Protein AF-A0A927XDF1-F1 (afdb_monomer_lite)

Sequence (140 aa):
MKKFGTSLYGYNKEDVNNFVAEVIKEYESMLNNLKSANEENKKLINEIEHYKDMQGSFNKAILVAQDASTQIKKMAKDEYKTIVEDAKKNASRIVNDALLRAEKIERDSEELRRKTIILKRRLRQEIEASLESIEDIGEN

Secondary structure (DSSP, 8-state):
-PPPPEETTEE-HHHHHHHHHHHHHHHHHHHHHHHHHHHHHHHHHHHHHHHHHHHHHHHHHHHHHHHHHHHHHHHHHHHHHHHHHHHHHHHHHHHHHHHHHHHHHHHHHHHHHHHHHHHHHHHHHHHHHHHHHHHHHHT-

Structure (mmCIF, N/CA/C/O backbone):
data_AF-A0A927XDF1-F1
#
_entry.id   AF-A0A927XDF1-F1
#
loop_
_atom_site.group_PDB
_atom_site.id
_atom_site.type_symbol
_atom_site.label_atom_id
_atom_site.label_alt_id
_atom_site.label_comp_id
_atom_site.label_asym_id
_atom_site.label_entity_id
_atom_site.label_seq_id
_atom_site.pdbx_PDB_ins_code
_atom_site.Cartn_x
_atom_site.Cartn_y
_atom_site.Cartn_z
_atom_site.occupancy
_atom_site.B_iso_or_equiv
_atom_site.auth_seq_id
_atom_site.auth_comp_id
_atom_site.auth_asym_id
_atom_site.auth_atom_id
_atom_site.pdbx_PDB_model_num
ATOM 1 N N . MET A 1 1 ? -32.736 -8.011 72.202 1.00 54.19 1 MET A N 1
ATOM 2 C CA . MET A 1 1 ? -34.209 -7.863 72.256 1.00 54.19 1 MET A CA 1
ATOM 3 C C . MET A 1 1 ? -34.550 -6.749 73.231 1.00 54.19 1 MET A C 1
ATOM 5 O O . MET A 1 1 ? -34.232 -6.891 74.408 1.00 54.19 1 MET A O 1
ATOM 9 N N . LYS A 1 2 ? -35.139 -5.646 72.748 1.00 63.69 2 LYS A N 1
ATOM 10 C CA . LYS A 1 2 ? -35.715 -4.607 73.617 1.00 63.69 2 LYS A CA 1
ATOM 11 C C . LYS A 1 2 ? -36.842 -5.260 74.429 1.00 63.69 2 LYS A C 1
ATOM 13 O O . LYS A 1 2 ? -37.681 -5.949 73.854 1.00 63.69 2 LYS A O 1
ATOM 18 N N . LYS A 1 3 ? -36.811 -5.125 75.755 1.00 68.38 3 LYS A N 1
ATOM 19 C CA . LYS A 1 3 ? -37.879 -5.598 76.646 1.00 68.38 3 LYS A CA 1
ATOM 20 C C . LYS A 1 3 ? -38.704 -4.380 77.051 1.00 68.38 3 LYS A C 1
ATOM 22 O O . LYS A 1 3 ? -38.126 -3.401 77.510 1.00 68.38 3 LYS A O 1
ATOM 27 N N . PHE A 1 4 ? -40.017 -4.430 76.851 1.00 79.50 4 PHE A N 1
ATOM 28 C CA . PHE A 1 4 ? -40.925 -3.347 77.234 1.00 79.50 4 PHE A CA 1
ATOM 29 C C . PHE A 1 4 ? -41.210 -3.399 78.738 1.00 79.50 4 PHE A C 1
ATOM 31 O O . PHE A 1 4 ? -41.326 -4.496 79.296 1.00 79.50 4 PHE A O 1
ATOM 38 N N . GLY A 1 5 ? -41.355 -2.241 79.389 1.00 76.81 5 GLY A N 1
ATOM 39 C CA . GLY A 1 5 ? -41.852 -2.192 80.763 1.00 76.81 5 GLY A CA 1
ATOM 40 C C . GLY A 1 5 ? -43.266 -2.776 80.863 1.00 76.81 5 GLY A C 1
ATOM 41 O O . GLY A 1 5 ? -44.018 -2.774 79.888 1.00 76.81 5 GLY A O 1
ATOM 42 N N . THR A 1 6 ? -43.650 -3.293 82.030 1.00 69.00 6 THR A N 1
ATOM 43 C CA . THR A 1 6 ? -45.007 -3.803 82.291 1.00 69.00 6 THR A CA 1
ATOM 44 C C . THR A 1 6 ? -45.822 -2.805 83.112 1.00 69.00 6 THR A C 1
ATOM 46 O O . THR A 1 6 ? -45.347 -2.270 84.108 1.00 69.00 6 THR A O 1
ATOM 49 N N . SER A 1 7 ? -47.066 -2.591 82.703 1.00 73.31 7 SER A N 1
ATOM 50 C CA . SER A 1 7 ? -48.125 -1.834 83.372 1.00 73.31 7 SER A CA 1
ATOM 51 C C . SER A 1 7 ? -49.184 -2.789 83.943 1.00 73.31 7 SER A C 1
ATOM 53 O O . SER A 1 7 ? -49.171 -3.985 83.642 1.00 73.31 7 SER A O 1
ATOM 55 N N . LEU A 1 8 ? -50.132 -2.267 84.733 1.00 67.19 8 LEU A N 1
ATOM 56 C CA . LEU A 1 8 ? -51.171 -3.047 85.430 1.00 67.19 8 LEU A CA 1
ATOM 57 C C . LEU A 1 8 ? -51.995 -3.980 84.507 1.00 67.19 8 LEU A C 1
ATOM 59 O O . LEU A 1 8 ? -52.578 -4.945 84.988 1.00 67.19 8 LEU A O 1
ATOM 63 N N . TYR A 1 9 ? -52.013 -3.719 83.193 1.00 74.12 9 TYR A N 1
ATOM 64 C CA . TYR A 1 9 ? -52.741 -4.500 82.185 1.00 74.12 9 TYR A CA 1
ATOM 65 C C . TYR A 1 9 ? -51.871 -4.954 80.990 1.00 74.12 9 TYR A C 1
ATOM 67 O O . TYR A 1 9 ? -52.382 -5.119 79.884 1.00 74.12 9 TYR A O 1
ATOM 75 N N . GLY A 1 10 ? -50.560 -5.159 81.178 1.00 78.38 10 GLY A N 1
ATOM 76 C CA . GLY A 1 10 ? -49.649 -5.657 80.129 1.00 78.38 10 GLY A CA 1
ATOM 77 C C . GLY A 1 10 ? -48.545 -4.663 79.762 1.00 78.38 10 GLY A C 1
ATOM 78 O O . GLY A 1 10 ? -48.182 -3.830 80.582 1.00 78.38 10 GLY A O 1
ATOM 79 N N . TYR A 1 11 ? -47.967 -4.732 78.560 1.00 82.06 11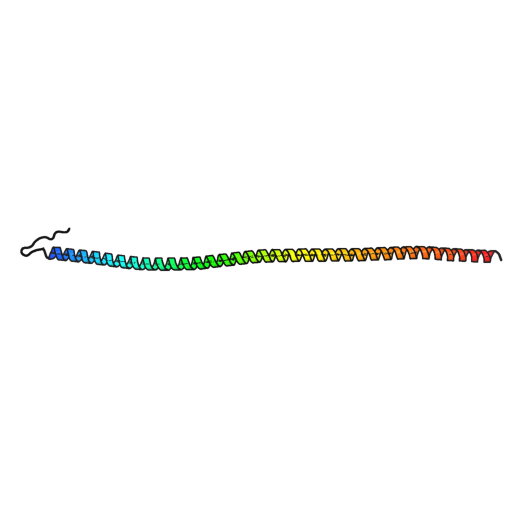 TYR A N 1
ATOM 80 C CA . TYR A 1 11 ? -46.827 -3.879 78.179 1.00 82.06 11 TYR A CA 1
ATOM 81 C C . TYR A 1 11 ? -47.135 -2.371 78.213 1.00 82.06 11 TYR A C 1
ATOM 83 O O . TYR A 1 11 ? -48.259 -1.940 77.950 1.00 82.06 11 TYR A O 1
ATOM 91 N N . ASN A 1 12 ? -46.118 -1.565 78.524 1.00 85.25 12 ASN A N 1
ATOM 92 C CA . ASN A 1 12 ? -46.193 -0.111 78.498 1.00 85.25 12 ASN A CA 1
ATOM 93 C C . ASN A 1 12 ? -46.419 0.369 77.057 1.00 85.25 12 ASN A C 1
ATOM 95 O O . ASN A 1 12 ? -45.575 0.190 76.180 1.00 85.25 12 ASN A O 1
ATOM 99 N N . LYS A 1 13 ? -47.576 0.992 76.826 1.00 83.06 13 LYS A N 1
ATOM 100 C CA . LYS A 1 13 ? -47.995 1.476 75.507 1.00 83.06 13 LYS A CA 1
ATOM 101 C C . LYS A 1 13 ? -47.054 2.539 74.939 1.00 83.06 13 LYS A C 1
ATOM 103 O O . LYS A 1 13 ? -46.869 2.580 73.730 1.00 83.06 13 LYS A O 1
ATOM 108 N N . GLU A 1 14 ? -46.461 3.375 75.786 1.00 85.38 14 GLU A N 1
ATOM 109 C CA . GLU A 1 14 ? -45.536 4.429 75.363 1.00 85.38 14 GLU A CA 1
ATOM 110 C C . GLU A 1 14 ? -44.207 3.835 74.877 1.00 85.38 14 GLU A C 1
ATOM 112 O O . GLU A 1 14 ? -43.753 4.163 73.781 1.00 85.38 14 GLU A O 1
ATOM 117 N N . ASP A 1 15 ? -43.650 2.864 75.611 1.00 84.06 15 ASP A N 1
ATOM 118 C CA . ASP A 1 15 ? -42.436 2.138 75.204 1.00 84.06 15 ASP A CA 1
ATOM 119 C C . ASP A 1 15 ? -42.639 1.381 73.882 1.00 84.06 15 ASP A C 1
ATOM 121 O O . ASP A 1 15 ? -41.752 1.354 73.025 1.00 84.06 15 ASP A O 1
ATOM 125 N N . VAL A 1 16 ? -43.818 0.774 73.704 1.00 87.31 16 VAL A N 1
ATOM 126 C CA . VAL A 1 16 ? -44.186 0.064 72.471 1.00 87.31 16 VAL A CA 1
ATOM 127 C C . VAL A 1 16 ? -44.338 1.040 71.304 1.00 87.31 16 VAL A C 1
ATOM 129 O O . VAL A 1 16 ? -43.770 0.793 70.243 1.00 87.31 16 VAL A O 1
ATOM 132 N N . ASN A 1 17 ? -45.034 2.165 71.485 1.00 87.44 17 ASN A N 1
ATOM 133 C CA . ASN A 1 17 ? -45.210 3.168 70.430 1.00 87.44 17 ASN A CA 1
ATOM 134 C C . ASN A 1 17 ? -43.877 3.795 69.999 1.00 87.44 17 ASN A C 1
ATOM 136 O O . ASN A 1 17 ? -43.632 3.943 68.803 1.00 87.44 17 ASN A O 1
ATOM 140 N N . ASN A 1 18 ? -42.991 4.100 70.951 1.00 88.69 18 ASN A N 1
ATOM 141 C CA . ASN A 1 18 ? -41.662 4.635 70.656 1.00 88.69 18 ASN A CA 1
ATOM 142 C C . ASN A 1 18 ? -40.805 3.634 69.872 1.00 88.69 18 ASN A C 1
ATOM 144 O O . ASN A 1 18 ? -40.124 4.012 68.920 1.00 88.69 18 ASN A O 1
ATOM 148 N N . PHE A 1 19 ? -40.871 2.348 70.226 1.00 89.06 19 PHE A N 1
ATOM 149 C CA . PHE A 1 19 ? -40.189 1.300 69.469 1.00 89.06 19 PHE A CA 1
ATOM 150 C C . PHE A 1 19 ? -40.764 1.129 68.059 1.00 89.06 19 PHE A C 1
ATOM 152 O O . PHE A 1 19 ? -40.004 1.013 67.104 1.00 89.06 19 PHE A O 1
ATOM 159 N N . VAL A 1 20 ? -42.090 1.153 67.904 1.00 90.44 20 VAL A N 1
ATOM 160 C CA . VAL A 1 20 ? -42.732 1.083 66.583 1.00 90.44 20 VAL A CA 1
ATOM 161 C C . VAL A 1 20 ? -42.311 2.272 65.712 1.00 90.44 20 VAL A C 1
ATOM 163 O O . VAL A 1 20 ? -41.979 2.073 64.548 1.00 90.44 20 VAL A O 1
ATOM 166 N N . ALA A 1 21 ? -42.245 3.485 66.267 1.00 91.62 21 ALA A N 1
ATOM 167 C CA . ALA A 1 21 ? -41.776 4.667 65.542 1.00 91.62 21 ALA A CA 1
ATOM 168 C C . ALA A 1 21 ? -40.301 4.554 65.109 1.00 91.62 21 ALA A C 1
ATOM 170 O O . ALA A 1 21 ? -39.955 4.923 63.987 1.00 91.62 21 ALA A O 1
ATOM 171 N N . GLU A 1 22 ? -39.435 4.011 65.970 1.00 92.56 22 GLU A N 1
ATOM 172 C CA . GLU A 1 22 ? -38.026 3.743 65.652 1.00 92.56 22 GLU A CA 1
ATOM 173 C C . GLU A 1 22 ? -37.884 2.723 64.511 1.00 92.56 22 GLU A C 1
ATOM 175 O O . GLU A 1 22 ? -37.170 2.984 63.543 1.00 92.56 22 GLU A O 1
ATOM 180 N N . VAL A 1 23 ? -38.634 1.615 64.570 1.00 94.19 23 VAL A N 1
ATOM 181 C CA . VAL A 1 23 ? -38.655 0.585 63.518 1.00 94.19 23 VAL A CA 1
ATOM 182 C C . VAL A 1 23 ? -39.169 1.147 62.195 1.00 94.19 23 VAL A C 1
ATOM 184 O O . VAL A 1 23 ? -38.590 0.852 61.153 1.00 94.19 23 VAL A O 1
ATOM 187 N N . ILE A 1 24 ? -40.223 1.972 62.210 1.00 94.56 24 ILE A N 1
ATOM 188 C CA . ILE A 1 24 ? -40.736 2.626 60.995 1.00 94.56 24 ILE A CA 1
ATOM 189 C C . ILE A 1 24 ? -39.648 3.503 60.372 1.00 94.56 24 ILE A C 1
ATOM 191 O O . ILE A 1 24 ? -39.391 3.392 59.176 1.00 94.56 24 ILE A O 1
ATOM 195 N N . LYS A 1 25 ? -38.958 4.317 61.177 1.00 95.62 25 LYS A N 1
ATOM 196 C CA . LYS A 1 25 ? -37.889 5.199 60.695 1.00 95.62 25 LYS A CA 1
ATOM 197 C C . LYS A 1 25 ? -36.714 4.420 60.096 1.00 95.62 25 LYS A C 1
ATOM 199 O O . LYS A 1 25 ? -36.204 4.792 59.038 1.00 95.62 25 LYS A O 1
ATOM 204 N N . GLU A 1 26 ? -36.264 3.352 60.755 1.00 95.25 26 GLU A N 1
ATOM 205 C CA . GLU A 1 26 ? -35.212 2.483 60.213 1.00 95.25 26 GLU A CA 1
ATOM 206 C C . GLU A 1 26 ? -35.663 1.783 58.931 1.00 95.25 26 GLU A C 1
ATOM 208 O O . GLU A 1 26 ? -34.900 1.728 57.966 1.00 95.25 26 GLU A O 1
ATOM 213 N N . TYR A 1 27 ? -36.908 1.307 58.886 1.00 95.62 27 TYR A N 1
ATOM 214 C CA . TYR A 1 27 ? -37.470 0.665 57.705 1.00 95.62 27 TYR A CA 1
ATOM 215 C C . TYR A 1 27 ? -37.549 1.632 56.520 1.00 95.62 27 TYR 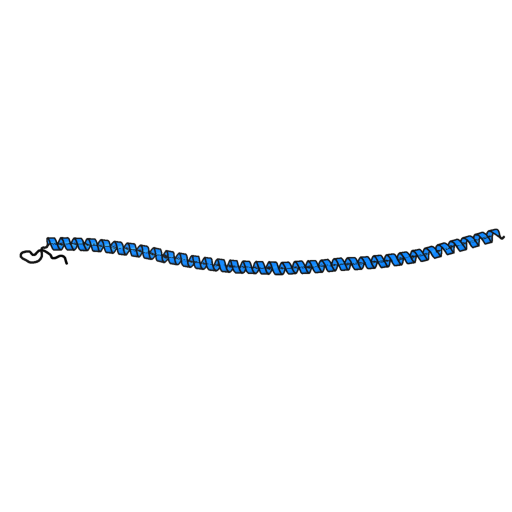A C 1
ATOM 217 O O . TYR A 1 27 ? -37.086 1.289 55.436 1.00 95.62 27 TYR A O 1
ATOM 225 N N . GLU A 1 28 ? -38.044 2.858 56.723 1.00 95.75 28 GLU A N 1
ATOM 226 C CA . GLU A 1 28 ? -38.071 3.912 55.700 1.00 95.75 28 GLU A CA 1
ATOM 227 C C . GLU A 1 28 ? -36.665 4.258 55.194 1.00 95.75 28 GLU A C 1
ATOM 229 O O . GLU A 1 28 ? -36.446 4.359 53.985 1.00 95.75 28 GLU A O 1
ATOM 234 N N . SER A 1 29 ? -35.691 4.386 56.100 1.00 96.75 29 SER A N 1
ATOM 235 C CA . SER A 1 29 ? -34.284 4.602 55.741 1.00 96.75 29 SER A CA 1
ATOM 236 C C . SER A 1 29 ? -33.743 3.459 54.876 1.00 96.75 29 SER A C 1
ATOM 238 O O . SER A 1 29 ? -33.152 3.689 53.818 1.00 96.75 29 SER A O 1
ATOM 240 N N . MET A 1 30 ? -34.009 2.212 55.271 1.00 96.56 30 MET A N 1
ATOM 241 C CA . MET A 1 30 ? -33.577 1.027 54.534 1.00 96.56 30 MET A CA 1
ATOM 242 C C . MET A 1 30 ? -34.229 0.946 53.146 1.00 96.56 30 MET A C 1
ATOM 244 O O . MET A 1 30 ? -33.560 0.606 52.170 1.00 96.56 30 MET A O 1
ATOM 248 N N . LEU A 1 31 ? -35.509 1.311 53.038 1.00 96.94 31 LEU A N 1
ATOM 249 C CA . LEU A 1 31 ? -36.262 1.330 51.782 1.00 96.94 31 LEU A CA 1
ATOM 250 C C . LEU A 1 31 ? -35.725 2.392 50.816 1.00 96.94 31 LEU A C 1
ATOM 252 O O . LEU A 1 31 ? -35.542 2.111 49.630 1.00 96.94 31 LEU A O 1
ATOM 256 N N . ASN A 1 32 ? -35.406 3.583 51.327 1.00 97.12 32 ASN A N 1
ATOM 257 C CA . ASN A 1 32 ? -34.784 4.648 50.543 1.00 97.12 32 ASN A CA 1
ATOM 258 C C . ASN A 1 32 ? -33.387 4.248 50.055 1.00 97.12 32 ASN A C 1
ATOM 260 O O . ASN A 1 32 ? -33.085 4.415 48.875 1.00 97.12 32 ASN A O 1
ATOM 264 N N . ASN A 1 33 ? -32.565 3.647 50.919 1.00 96.94 33 ASN A N 1
ATOM 265 C CA . ASN A 1 33 ? -31.242 3.152 50.534 1.00 96.94 33 ASN A CA 1
ATOM 266 C C . ASN A 1 33 ? -31.332 2.058 49.463 1.00 96.94 33 ASN A C 1
ATOM 268 O O . ASN A 1 33 ? -30.590 2.096 48.484 1.00 96.94 33 ASN A O 1
ATOM 272 N N . LEU A 1 34 ? -32.274 1.119 49.604 1.00 96.75 34 LEU A N 1
ATOM 273 C CA . LEU A 1 34 ? -32.514 0.078 48.605 1.00 96.75 34 LEU A CA 1
ATOM 274 C C . LEU A 1 34 ? -32.939 0.676 47.259 1.00 96.75 34 LEU A C 1
ATOM 276 O O . LEU A 1 34 ? -32.491 0.217 46.208 1.00 96.75 34 LEU A O 1
ATOM 280 N N . LYS A 1 35 ? -33.792 1.706 47.273 1.00 97.44 35 LYS A N 1
ATOM 281 C CA . LYS A 1 35 ? -34.225 2.391 46.054 1.00 97.44 35 LYS A CA 1
ATOM 282 C C . LYS A 1 35 ? -33.053 3.090 45.362 1.00 97.44 35 LYS A C 1
ATOM 284 O O . LYS A 1 35 ? -32.851 2.859 44.172 1.00 97.44 35 LYS A O 1
ATOM 289 N N . SER A 1 36 ? -32.250 3.853 46.104 1.00 97.25 36 SER A N 1
ATOM 290 C CA . SER A 1 36 ? -31.056 4.527 45.580 1.00 97.25 36 SER A CA 1
ATOM 291 C C . SER A 1 36 ? -30.041 3.535 45.008 1.00 97.25 36 SER A C 1
ATOM 293 O O . SER A 1 36 ? -29.579 3.710 43.883 1.00 97.25 36 SER A O 1
ATOM 295 N N . ALA A 1 37 ? -29.759 2.444 45.729 1.00 97.25 37 ALA A N 1
ATOM 296 C CA . ALA A 1 37 ? -28.852 1.398 45.262 1.00 97.25 37 ALA A CA 1
ATOM 297 C C . ALA A 1 37 ? -29.368 0.715 43.985 1.00 97.25 37 ALA A C 1
ATOM 299 O O . ALA A 1 37 ? -28.595 0.447 43.069 1.00 97.25 37 ALA A O 1
ATOM 300 N N . ASN A 1 38 ? -30.678 0.465 43.882 1.00 97.62 38 ASN A N 1
ATOM 301 C CA . ASN A 1 38 ? -31.280 -0.096 42.672 1.00 97.62 38 ASN A CA 1
ATOM 302 C C . ASN A 1 38 ? -31.211 0.867 41.478 1.00 97.62 38 ASN A C 1
ATOM 304 O O . ASN A 1 38 ? -31.007 0.427 40.346 1.00 97.62 38 ASN A O 1
ATOM 308 N N . GLU A 1 39 ? -31.393 2.169 41.700 1.00 97.94 39 GLU A N 1
ATOM 309 C CA . GLU A 1 39 ? -31.245 3.186 40.654 1.00 97.94 39 GLU A CA 1
ATOM 310 C C . GLU A 1 39 ? -29.795 3.288 40.165 1.00 97.94 39 GLU A C 1
ATOM 312 O O . GLU A 1 39 ? -29.558 3.350 38.958 1.00 97.94 39 GLU A O 1
AT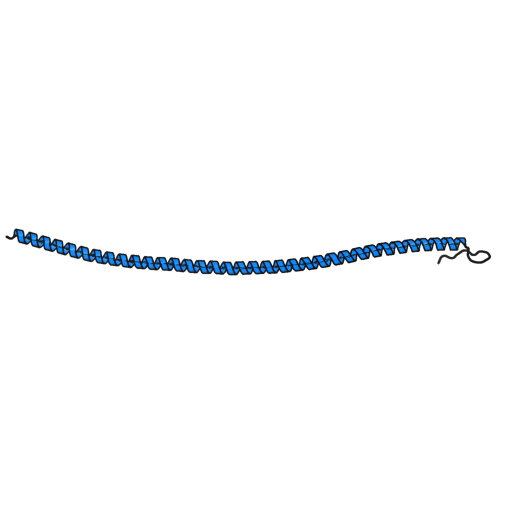OM 317 N N . GLU A 1 40 ? -28.825 3.246 41.077 1.00 97.75 40 GLU A N 1
ATOM 318 C CA . GLU A 1 40 ? -27.401 3.222 40.740 1.00 97.75 40 GLU A CA 1
ATOM 319 C C . GLU A 1 40 ? -27.019 1.944 39.988 1.00 97.75 40 GLU A C 1
ATOM 321 O O . GLU A 1 40 ? -26.373 2.010 38.945 1.00 97.75 40 GLU A O 1
ATOM 326 N N . ASN A 1 41 ? -27.505 0.785 40.438 1.00 97.94 41 ASN A N 1
ATOM 327 C CA . ASN A 1 41 ? -27.263 -0.490 39.770 1.00 97.94 41 ASN A CA 1
ATOM 328 C C . ASN A 1 41 ? -27.793 -0.479 38.326 1.00 97.94 41 ASN A C 1
ATOM 330 O O . ASN A 1 41 ? -27.079 -0.856 37.400 1.00 97.94 41 ASN A O 1
ATOM 334 N N . LYS A 1 42 ? -29.001 0.059 38.104 1.00 98.12 42 LYS A N 1
ATOM 335 C CA . LYS A 1 42 ? -29.547 0.242 36.749 1.00 98.12 42 LYS A CA 1
ATOM 336 C C . LYS A 1 42 ? -28.675 1.151 35.884 1.00 98.12 42 LYS A C 1
ATOM 338 O O . LYS A 1 42 ? -28.467 0.840 34.714 1.00 98.12 42 LYS A O 1
ATOM 343 N N . LYS A 1 43 ? -28.156 2.254 36.434 1.00 98.12 43 LYS A N 1
ATOM 344 C CA . LYS A 1 43 ? -27.236 3.141 35.702 1.00 98.12 43 LYS A CA 1
ATOM 345 C C . LYS A 1 43 ? -25.956 2.408 35.307 1.00 98.12 43 LYS A C 1
ATOM 347 O O . LYS A 1 43 ? -25.579 2.465 34.142 1.00 98.12 43 LYS A O 1
ATOM 352 N N . LEU A 1 44 ? -25.345 1.682 36.242 1.00 98.00 44 LEU A N 1
ATOM 353 C CA . LEU A 1 44 ? -24.121 0.915 35.999 1.00 98.00 44 LEU A CA 1
ATOM 354 C C . LEU A 1 44 ? -24.328 -0.183 34.948 1.00 98.00 44 LEU A C 1
ATOM 356 O O . LEU A 1 44 ? -23.476 -0.361 34.083 1.00 98.00 44 LEU A O 1
ATOM 360 N N . ILE A 1 45 ? -25.465 -0.888 34.975 1.00 98.06 45 ILE A N 1
ATOM 361 C CA . ILE A 1 45 ? -25.806 -1.888 33.950 1.00 98.06 45 ILE A CA 1
ATOM 362 C C . ILE A 1 45 ? -25.870 -1.241 32.562 1.00 98.06 45 ILE A C 1
ATOM 364 O O . ILE A 1 45 ? -25.250 -1.753 31.630 1.00 98.06 45 ILE A O 1
ATOM 368 N N . ASN A 1 46 ? -26.560 -0.105 32.433 1.00 97.94 46 ASN A N 1
ATOM 369 C CA . ASN A 1 46 ? -26.663 0.605 31.157 1.00 97.94 46 ASN A CA 1
ATOM 370 C C . ASN A 1 46 ? -25.294 1.105 30.669 1.00 97.94 46 ASN A C 1
ATOM 372 O O . ASN A 1 46 ? -25.002 1.057 29.476 1.00 97.94 46 ASN A O 1
ATOM 376 N N . GLU A 1 47 ? -24.438 1.574 31.579 1.00 98.12 47 GLU A N 1
ATOM 377 C CA . GLU A 1 47 ? -23.091 2.028 31.227 1.00 98.12 47 GLU A CA 1
ATOM 378 C C . GLU A 1 47 ? -22.212 0.863 30.747 1.00 98.12 47 GLU A C 1
ATOM 380 O O . GLU A 1 47 ? -21.508 0.979 29.745 1.00 98.12 47 GLU A O 1
ATOM 385 N N . ILE A 1 48 ? -22.309 -0.300 31.401 1.00 98.12 48 ILE A N 1
ATOM 386 C CA . ILE A 1 48 ? -21.630 -1.529 30.969 1.00 98.12 48 ILE A CA 1
ATOM 387 C C . ILE A 1 48 ? -22.090 -1.947 29.569 1.00 98.12 48 ILE A C 1
ATOM 389 O O . ILE A 1 48 ? -21.260 -2.348 28.751 1.00 98.12 48 ILE A O 1
ATOM 393 N N . GLU A 1 49 ? -23.390 -1.880 29.285 1.00 97.88 49 GLU A N 1
ATOM 394 C CA . GLU A 1 49 ? -23.932 -2.192 27.959 1.00 97.88 49 GLU A CA 1
ATOM 395 C C . GLU A 1 49 ? -23.387 -1.226 26.898 1.00 97.88 49 GLU A C 1
ATOM 397 O O . GLU A 1 49 ? -22.842 -1.668 25.886 1.00 97.88 49 GLU A O 1
ATOM 402 N N . HIS A 1 50 ? -23.375 0.076 27.194 1.00 97.75 50 HIS A N 1
ATOM 403 C CA . HIS A 1 50 ? -22.784 1.085 26.316 1.00 97.75 50 HIS A CA 1
ATOM 404 C C . HIS A 1 50 ? -21.298 0.822 26.016 1.00 97.75 50 HIS A C 1
ATOM 406 O O . HIS A 1 50 ? -20.874 0.875 24.857 1.00 97.75 50 HIS A O 1
ATOM 412 N N . TYR A 1 51 ? -20.493 0.491 27.033 1.00 97.81 51 TYR A N 1
ATOM 413 C CA . TYR A 1 51 ? -19.080 0.162 26.828 1.00 97.81 51 TYR A CA 1
ATOM 414 C C . TYR A 1 51 ? -18.888 -1.108 25.996 1.00 97.81 51 TYR A C 1
ATOM 416 O O . TYR A 1 51 ? -17.970 -1.157 25.176 1.00 97.81 51 TYR A O 1
ATOM 424 N N . LYS A 1 52 ? -19.747 -2.121 26.159 1.00 97.62 52 LYS A N 1
ATOM 425 C CA . LYS A 1 52 ? -19.700 -3.343 25.340 1.00 97.62 52 LYS A CA 1
ATOM 426 C C . LYS A 1 52 ? -19.997 -3.053 23.871 1.00 97.62 52 LYS A C 1
ATOM 428 O O . LYS A 1 52 ? -19.267 -3.537 23.003 1.00 97.62 52 LYS A O 1
ATOM 433 N N . ASP A 1 53 ? -20.997 -2.227 23.586 1.00 97.62 53 ASP A N 1
ATOM 434 C CA . ASP A 1 53 ? -21.340 -1.831 22.215 1.00 97.62 53 ASP A CA 1
ATOM 435 C C . ASP A 1 53 ? -20.219 -1.019 21.559 1.00 97.62 53 ASP A C 1
ATOM 437 O O . ASP A 1 53 ? -19.842 -1.246 20.400 1.00 97.62 53 ASP A O 1
ATOM 441 N N . MET A 1 54 ? -19.626 -0.100 22.323 1.00 97.56 54 MET A N 1
ATOM 442 C CA . MET A 1 54 ? -18.475 0.674 21.873 1.00 97.56 54 MET A CA 1
ATOM 443 C C . MET A 1 54 ? -17.263 -0.227 21.613 1.00 97.56 54 MET A C 1
ATOM 445 O O . MET A 1 54 ? -16.618 -0.088 20.574 1.00 97.56 54 MET A O 1
ATOM 449 N N . GLN A 1 55 ? -16.983 -1.194 22.490 1.00 97.12 55 GLN A N 1
ATOM 450 C CA . GLN A 1 55 ? -15.923 -2.182 22.284 1.00 97.12 55 GLN A CA 1
ATOM 451 C C . GLN A 1 55 ? -16.167 -3.008 21.011 1.00 97.12 55 GLN A C 1
ATOM 453 O O . GLN A 1 55 ? -15.238 -3.222 20.230 1.00 97.12 55 GLN A O 1
ATOM 458 N N . GLY A 1 56 ? -17.408 -3.432 20.758 1.00 97.56 56 GLY A N 1
ATOM 459 C CA . GLY A 1 56 ? -17.783 -4.135 19.529 1.00 97.56 56 GLY A CA 1
ATOM 460 C C . GLY A 1 56 ? -17.519 -3.299 18.274 1.00 97.56 56 GLY A C 1
ATOM 461 O O . GLY A 1 56 ? -16.916 -3.779 17.309 1.00 97.56 56 GLY A O 1
ATOM 462 N N . SER A 1 57 ? -17.896 -2.021 18.313 1.00 97.19 57 SER A N 1
ATOM 463 C CA . SER A 1 57 ? -17.648 -1.071 17.224 1.00 97.19 57 SER A CA 1
ATOM 464 C C . SER A 1 57 ? -16.153 -0.838 16.994 1.00 97.19 57 SER A C 1
ATOM 466 O O . SER A 1 57 ? -15.693 -0.840 15.850 1.00 97.19 57 SER A O 1
ATOM 468 N N . PHE A 1 58 ? -15.376 -0.710 18.072 1.00 96.88 58 PHE A N 1
ATOM 469 C CA . PHE A 1 58 ? -13.929 -0.519 18.008 1.00 96.88 58 PHE A CA 1
ATOM 470 C C . PHE A 1 58 ? -13.221 -1.742 17.412 1.00 96.88 58 PHE A C 1
ATOM 472 O O . PHE A 1 58 ? -12.390 -1.604 16.516 1.00 96.88 58 PHE A O 1
ATOM 479 N N . ASN A 1 59 ? -13.614 -2.950 17.823 1.00 97.38 59 ASN A N 1
ATOM 480 C CA . ASN A 1 59 ? -13.097 -4.195 17.254 1.00 97.38 59 ASN A CA 1
ATOM 481 C C . ASN A 1 59 ? -13.379 -4.291 15.750 1.00 97.38 59 ASN A C 1
ATOM 483 O O . ASN A 1 59 ? -12.495 -4.652 14.973 1.00 97.38 59 ASN A O 1
ATOM 487 N N . LYS A 1 60 ? -14.587 -3.912 15.315 1.00 97.38 60 LYS A N 1
ATOM 488 C CA . LYS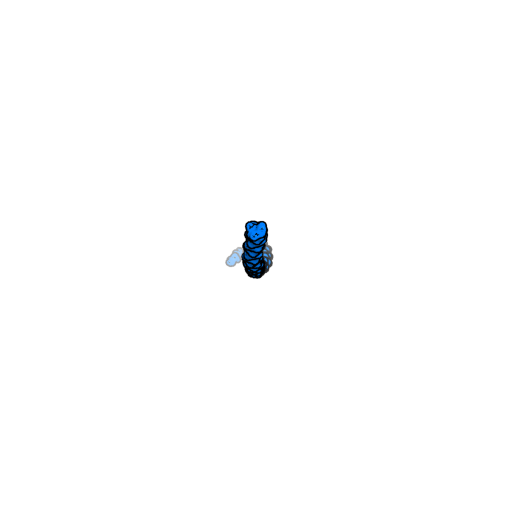 A 1 60 ? -14.933 -3.877 13.890 1.00 97.38 60 LYS A CA 1
ATOM 489 C C . LYS A 1 60 ? -14.080 -2.863 13.123 1.00 97.38 60 LYS A C 1
ATOM 491 O O . LYS A 1 60 ? -13.607 -3.174 12.034 1.00 97.38 60 LYS A O 1
ATOM 496 N N . ALA A 1 61 ? -13.851 -1.679 13.691 1.00 97.75 61 ALA A N 1
ATOM 497 C CA . ALA A 1 61 ? -12.993 -0.664 13.085 1.00 97.75 61 ALA A CA 1
ATOM 498 C C . ALA A 1 61 ? -11.538 -1.146 12.940 1.00 97.75 61 ALA A C 1
ATOM 500 O O . ALA A 1 61 ? -10.930 -0.931 11.892 1.00 97.75 61 ALA A O 1
ATOM 501 N N . ILE A 1 62 ? -10.999 -1.852 13.943 1.00 97.19 62 ILE A N 1
ATOM 502 C CA . ILE A 1 62 ? -9.658 -2.455 13.878 1.00 97.19 62 ILE A CA 1
ATOM 503 C C . ILE A 1 62 ? -9.570 -3.468 12.735 1.00 97.19 62 ILE A C 1
ATOM 505 O O . ILE A 1 62 ? -8.615 -3.419 11.962 1.00 97.19 62 ILE A O 1
ATOM 509 N N . LEU A 1 63 ? -10.556 -4.359 12.603 1.00 97.69 63 LEU A N 1
ATOM 510 C CA . LEU A 1 63 ? -10.579 -5.351 11.524 1.00 97.69 63 LEU A CA 1
ATOM 511 C C . LEU A 1 63 ? -10.586 -4.684 10.145 1.00 97.69 63 LEU A C 1
ATOM 513 O O . LEU A 1 63 ? -9.767 -5.016 9.294 1.00 97.69 63 LEU A O 1
ATOM 517 N N . VAL A 1 64 ? -11.435 -3.672 9.955 1.00 98.00 64 VAL A N 1
ATOM 518 C CA . VAL A 1 64 ? -11.476 -2.900 8.703 1.00 98.00 64 VAL A CA 1
ATOM 519 C C . VAL A 1 64 ? -10.133 -2.218 8.426 1.00 98.00 64 VAL A C 1
ATOM 521 O O . VAL A 1 64 ? -9.655 -2.235 7.293 1.00 98.00 64 VAL A O 1
ATOM 524 N N . ALA A 1 65 ? -9.489 -1.645 9.445 1.00 97.31 65 ALA A N 1
ATOM 525 C CA . ALA A 1 65 ? -8.176 -1.024 9.293 1.00 97.31 65 ALA A CA 1
ATOM 526 C C . ALA A 1 65 ? -7.081 -2.046 8.927 1.00 97.31 65 ALA A C 1
ATOM 528 O O . ALA A 1 65 ? -6.210 -1.748 8.105 1.00 97.31 65 ALA A O 1
ATOM 529 N N . GLN A 1 66 ? -7.123 -3.254 9.497 1.00 97.06 66 GLN A N 1
ATOM 530 C CA . GLN A 1 66 ? -6.206 -4.348 9.160 1.00 97.06 66 GLN A CA 1
ATOM 531 C C . GLN A 1 66 ? -6.401 -4.834 7.719 1.00 97.06 66 GLN A C 1
ATOM 533 O O . GLN A 1 66 ? -5.415 -4.998 6.990 1.00 97.06 66 GLN A O 1
ATOM 538 N N . ASP A 1 67 ? -7.651 -5.002 7.286 1.00 97.69 67 ASP A N 1
ATOM 539 C CA . ASP A 1 67 ? -7.985 -5.381 5.913 1.00 97.69 67 ASP A CA 1
ATOM 540 C C . ASP A 1 67 ? -7.517 -4.314 4.921 1.00 97.69 67 ASP A C 1
ATOM 542 O O . ASP A 1 67 ? -6.826 -4.633 3.950 1.00 97.69 67 ASP A O 1
ATOM 546 N N . ALA A 1 68 ? -7.792 -3.037 5.203 1.00 97.88 68 ALA A N 1
ATOM 547 C CA . ALA A 1 68 ? -7.329 -1.918 4.386 1.00 97.88 68 ALA A CA 1
ATOM 548 C C . ALA A 1 68 ? -5.794 -1.871 4.304 1.00 97.88 68 ALA A C 1
ATOM 550 O O . ALA A 1 68 ? -5.233 -1.749 3.216 1.00 97.88 68 ALA A O 1
ATOM 551 N N . SER A 1 69 ? -5.093 -2.042 5.429 1.00 97.88 69 SER A N 1
ATOM 552 C CA . SER A 1 69 ? -3.623 -2.101 5.463 1.00 97.88 69 SER A CA 1
ATOM 553 C C . SER A 1 69 ? -3.074 -3.250 4.609 1.00 97.88 69 SER A C 1
ATOM 555 O O . SER A 1 69 ? -2.102 -3.083 3.865 1.00 97.88 69 SER A O 1
ATOM 557 N N . THR A 1 70 ? -3.719 -4.416 4.665 1.00 97.62 70 THR A N 1
ATOM 558 C CA . THR A 1 70 ? -3.341 -5.590 3.869 1.00 97.62 70 THR A CA 1
ATOM 559 C C . THR A 1 70 ? -3.581 -5.358 2.379 1.00 97.62 70 THR A C 1
ATOM 561 O O . THR A 1 70 ? -2.714 -5.674 1.559 1.00 97.62 70 THR A O 1
ATOM 564 N N . GLN A 1 71 ? -4.715 -4.755 2.018 1.00 98.00 71 GLN A N 1
ATOM 565 C CA . GLN A 1 71 ? -5.026 -4.385 0.639 1.00 98.00 71 GLN A CA 1
ATOM 566 C C . GLN A 1 71 ? -4.028 -3.365 0.087 1.00 98.00 71 GLN A C 1
ATOM 568 O O . GLN A 1 71 ? -3.488 -3.590 -0.994 1.00 98.00 71 GLN A O 1
ATOM 573 N N . ILE A 1 72 ? -3.699 -2.317 0.848 1.00 98.12 72 ILE A N 1
ATOM 574 C CA . ILE A 1 72 ? -2.698 -1.312 0.459 1.00 98.12 72 ILE A CA 1
ATOM 575 C C . ILE A 1 72 ? -1.344 -1.977 0.193 1.00 98.12 72 ILE A C 1
ATOM 577 O O . ILE A 1 72 ? -0.730 -1.737 -0.846 1.00 98.12 72 ILE A O 1
ATOM 581 N N . LYS A 1 73 ? -0.886 -2.869 1.084 1.00 98.06 73 LYS A N 1
ATOM 582 C CA . LYS A 1 73 ? 0.372 -3.611 0.884 1.00 98.06 73 LYS A CA 1
ATOM 583 C C . LYS A 1 73 ? 0.349 -4.470 -0.378 1.00 98.06 73 LYS A C 1
ATOM 585 O O . LYS A 1 73 ? 1.357 -4.545 -1.080 1.00 98.06 73 LYS A O 1
ATOM 590 N N . LYS A 1 74 ? -0.776 -5.130 -0.666 1.00 98.06 74 LYS A N 1
ATOM 591 C CA . LYS A 1 74 ? -0.935 -5.941 -1.878 1.00 98.06 74 LYS A CA 1
ATOM 592 C C . LYS A 1 74 ? -0.879 -5.068 -3.133 1.00 98.06 74 LYS A C 1
ATOM 594 O O . LYS A 1 74 ? -0.080 -5.359 -4.016 1.00 98.06 74 LYS A O 1
ATOM 599 N N . MET A 1 75 ? -1.655 -3.986 -3.169 1.00 98.00 75 MET A N 1
ATOM 600 C CA . MET A 1 75 ? -1.685 -3.046 -4.293 1.00 98.00 75 MET A CA 1
ATOM 601 C C . MET A 1 75 ? -0.300 -2.461 -4.567 1.00 98.00 75 MET A C 1
ATOM 603 O O . MET A 1 75 ? 0.170 -2.536 -5.694 1.00 98.00 75 MET A O 1
ATOM 607 N N . ALA A 1 76 ? 0.403 -1.998 -3.529 1.00 97.88 76 ALA A N 1
ATOM 608 C CA . ALA A 1 76 ? 1.758 -1.471 -3.670 1.00 97.88 76 ALA A CA 1
ATOM 609 C C . ALA A 1 76 ? 2.737 -2.509 -4.248 1.00 97.88 76 ALA A C 1
ATOM 611 O O . ALA A 1 76 ? 3.607 -2.171 -5.048 1.00 97.88 76 ALA A O 1
ATOM 612 N N . LYS A 1 77 ? 2.601 -3.789 -3.872 1.00 98.06 77 LYS A N 1
ATOM 613 C CA . LYS A 1 77 ? 3.443 -4.872 -4.401 1.00 98.06 77 LYS A CA 1
ATOM 614 C C . LYS A 1 77 ? 3.136 -5.183 -5.867 1.00 98.06 77 LYS A C 1
ATOM 616 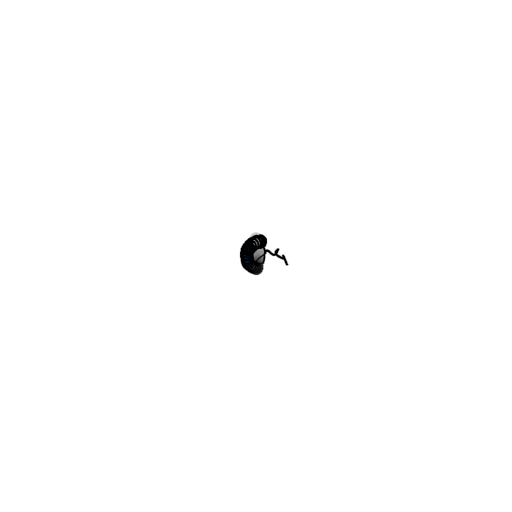O O . LYS A 1 77 ? 4.065 -5.454 -6.628 1.00 98.06 77 LYS A O 1
ATOM 621 N N . ASP A 1 78 ? 1.865 -5.179 -6.249 1.00 98.00 78 ASP A N 1
ATOM 622 C CA . ASP A 1 78 ? 1.440 -5.443 -7.625 1.00 98.00 78 ASP A CA 1
ATOM 623 C C . ASP A 1 78 ? 1.808 -4.269 -8.551 1.00 98.00 78 ASP A C 1
ATOM 625 O O . ASP A 1 78 ? 2.345 -4.475 -9.642 1.00 98.00 78 ASP A O 1
ATOM 629 N N . GLU A 1 79 ? 1.641 -3.033 -8.078 1.00 97.88 79 GLU A N 1
ATOM 630 C CA . GLU A 1 79 ? 2.067 -1.821 -8.780 1.00 97.88 79 GLU A CA 1
ATOM 631 C C . GLU A 1 79 ? 3.591 -1.774 -8.943 1.00 97.88 79 GLU A C 1
ATOM 633 O O . GLU A 1 79 ? 4.087 -1.574 -10.050 1.00 97.88 79 GLU A O 1
ATOM 638 N N . TYR A 1 80 ? 4.349 -2.084 -7.884 1.00 97.62 80 TYR A N 1
ATOM 639 C CA . TYR A 1 80 ? 5.806 -2.225 -7.957 1.00 97.62 80 TYR A CA 1
ATOM 640 C C . TYR A 1 80 ? 6.241 -3.209 -9.051 1.00 97.62 80 TYR A C 1
ATOM 642 O O . TYR A 1 80 ? 7.129 -2.899 -9.845 1.00 97.62 80 TYR A O 1
ATOM 650 N N . LYS A 1 81 ? 5.620 -4.395 -9.113 1.00 98.00 81 LYS A N 1
ATOM 651 C CA . LYS A 1 81 ? 5.948 -5.395 -10.139 1.00 98.00 81 LYS A CA 1
ATOM 652 C C . LYS A 1 81 ? 5.681 -4.865 -11.540 1.00 98.00 81 LYS A C 1
ATOM 654 O O . LYS A 1 81 ? 6.550 -4.998 -12.396 1.00 98.00 81 LYS A O 1
ATOM 659 N N . THR A 1 82 ? 4.527 -4.232 -11.736 1.00 98.31 82 THR A N 1
ATOM 660 C CA . THR A 1 82 ? 4.131 -3.641 -13.021 1.00 98.31 82 THR A CA 1
ATOM 661 C C . THR A 1 82 ? 5.151 -2.597 -13.471 1.00 98.31 82 THR A C 1
ATOM 663 O O . THR A 1 82 ? 5.675 -2.684 -14.577 1.00 98.31 82 THR A O 1
ATOM 666 N N . ILE A 1 83 ? 5.533 -1.676 -12.578 1.00 98.19 83 ILE A N 1
ATOM 667 C CA . ILE A 1 83 ? 6.541 -0.645 -12.860 1.00 98.19 83 ILE A CA 1
ATOM 668 C C . ILE A 1 83 ? 7.880 -1.276 -13.259 1.00 98.19 83 ILE A C 1
ATOM 670 O O . ILE A 1 83 ? 8.511 -0.842 -14.223 1.00 98.19 83 ILE A O 1
ATOM 674 N N . VAL A 1 84 ? 8.330 -2.305 -12.535 1.00 98.38 84 VAL A N 1
ATOM 675 C CA . VAL A 1 84 ? 9.597 -2.986 -12.835 1.00 98.38 84 VAL A CA 1
ATOM 676 C C . VAL A 1 84 ? 9.540 -3.718 -14.177 1.00 98.38 84 VAL A C 1
ATOM 678 O O . VAL A 1 84 ? 10.512 -3.677 -14.932 1.00 98.38 84 VAL A O 1
ATOM 681 N N . GLU A 1 85 ? 8.435 -4.391 -14.489 1.00 98.25 85 GLU A N 1
ATOM 682 C CA . GLU A 1 85 ? 8.250 -5.085 -15.766 1.00 98.25 85 GLU A CA 1
ATOM 683 C C . GLU A 1 85 ? 8.204 -4.106 -16.943 1.00 98.25 85 GLU A C 1
ATOM 685 O O . GLU A 1 85 ? 8.919 -4.305 -17.931 1.00 98.25 85 GLU A O 1
ATOM 690 N N . ASP A 1 86 ? 7.468 -3.004 -16.812 1.00 98.06 86 ASP A N 1
ATOM 691 C CA . ASP A 1 86 ? 7.397 -1.956 -17.830 1.00 98.06 86 ASP A CA 1
ATOM 692 C C . ASP A 1 86 ? 8.750 -1.273 -18.039 1.00 98.06 86 ASP A C 1
ATOM 694 O O . ASP A 1 86 ? 9.177 -1.060 -19.179 1.00 98.06 86 ASP A O 1
ATOM 698 N N . ALA A 1 87 ? 9.476 -0.979 -16.957 1.00 98.06 87 ALA A N 1
ATOM 699 C CA . ALA A 1 87 ? 10.822 -0.422 -17.035 1.00 98.06 87 ALA A CA 1
ATOM 700 C C . ALA A 1 87 ? 11.782 -1.372 -17.767 1.00 98.06 87 ALA A C 1
ATOM 702 O O . ALA A 1 87 ? 12.519 -0.937 -18.655 1.00 98.06 87 ALA A O 1
ATOM 703 N N . LYS A 1 88 ? 11.739 -2.676 -17.457 1.00 98.06 88 LYS A N 1
ATOM 704 C CA . LYS A 1 88 ? 12.543 -3.695 -18.152 1.00 98.06 88 LYS A CA 1
ATOM 705 C C . LYS A 1 88 ? 12.196 -3.767 -19.634 1.00 98.06 88 LYS A C 1
ATOM 707 O O . LYS A 1 88 ? 13.098 -3.734 -20.466 1.00 98.06 88 LYS A O 1
ATOM 712 N N . LYS A 1 89 ? 10.906 -3.809 -19.977 1.00 98.06 89 LYS A N 1
ATOM 713 C CA . LYS A 1 89 ? 10.441 -3.853 -21.370 1.00 98.06 89 LYS A CA 1
ATOM 714 C C . LYS A 1 89 ? 10.884 -2.618 -22.154 1.00 98.06 89 LYS A C 1
ATOM 716 O O . LYS A 1 89 ? 11.364 -2.741 -23.281 1.00 98.06 89 LYS A O 1
ATOM 721 N N . ASN A 1 90 ? 10.771 -1.436 -21.552 1.00 98.12 90 ASN A N 1
ATOM 722 C CA . ASN A 1 90 ? 11.231 -0.189 -22.155 1.00 98.12 90 ASN A CA 1
ATOM 723 C C . ASN A 1 90 ? 12.748 -0.176 -22.356 1.00 98.12 90 ASN A C 1
ATOM 725 O O . ASN A 1 90 ? 13.203 0.188 -23.439 1.00 98.12 90 ASN A O 1
ATOM 729 N N . ALA A 1 91 ? 13.522 -0.625 -21.366 1.00 98.06 91 ALA A N 1
ATOM 730 C CA . ALA A 1 91 ? 14.971 -0.743 -21.488 1.00 98.06 91 ALA A CA 1
ATOM 731 C C . ALA A 1 91 ? 15.364 -1.702 -22.622 1.00 98.06 91 ALA A C 1
ATOM 733 O O . ALA A 1 91 ? 16.164 -1.334 -23.481 1.00 98.06 91 ALA A O 1
ATOM 734 N N . SER A 1 92 ? 14.750 -2.888 -22.692 1.00 97.81 92 SER A N 1
ATOM 735 C CA . SER A 1 92 ? 14.982 -3.844 -23.782 1.00 97.81 92 SER A CA 1
ATOM 736 C C . SER A 1 92 ? 14.661 -3.248 -25.152 1.00 97.81 92 SER A C 1
ATOM 738 O O . SER A 1 92 ? 15.426 -3.446 -26.093 1.00 97.81 92 SER A O 1
ATOM 740 N N . ARG A 1 93 ? 13.573 -2.474 -25.268 1.00 98.31 93 ARG A N 1
ATOM 741 C CA . ARG A 1 93 ? 13.218 -1.780 -26.513 1.00 98.31 93 ARG A CA 1
ATOM 742 C C . ARG A 1 93 ? 14.269 -0.745 -26.911 1.00 98.31 93 ARG A C 1
ATOM 744 O O . ARG A 1 93 ? 14.700 -0.745 -28.055 1.00 98.31 93 ARG A O 1
ATOM 751 N N . ILE A 1 94 ? 14.712 0.092 -25.971 1.00 98.06 94 ILE A N 1
ATOM 752 C CA . ILE A 1 94 ? 15.746 1.110 -26.222 1.00 98.06 94 ILE A CA 1
ATOM 753 C C . ILE A 1 94 ? 17.049 0.453 -26.688 1.00 98.06 94 ILE A C 1
ATOM 755 O O . ILE A 1 94 ? 17.650 0.910 -27.658 1.00 98.06 94 ILE A O 1
ATOM 759 N N . VAL A 1 95 ? 17.471 -0.628 -26.025 1.00 98.12 95 VAL A N 1
ATOM 760 C CA . VAL A 1 95 ? 18.680 -1.372 -26.402 1.00 98.12 95 VAL A CA 1
ATOM 761 C C . VAL A 1 95 ? 18.534 -1.965 -27.800 1.00 98.12 95 VAL A C 1
ATOM 763 O O . VAL A 1 95 ? 19.431 -1.802 -28.621 1.00 98.12 95 VAL A O 1
ATOM 766 N N . ASN A 1 96 ? 17.400 -2.597 -28.103 1.00 98.25 96 ASN A N 1
ATOM 767 C CA . ASN A 1 96 ? 17.150 -3.165 -29.423 1.00 98.25 96 ASN A CA 1
ATOM 768 C C . ASN A 1 96 ? 17.160 -2.094 -30.527 1.00 98.25 96 ASN A C 1
ATOM 770 O O . ASN A 1 96 ? 17.817 -2.266 -31.550 1.00 98.25 96 ASN A O 1
ATOM 774 N N . ASP A 1 97 ? 16.499 -0.958 -30.301 1.00 98.25 97 ASP A N 1
ATOM 775 C CA . ASP A 1 97 ? 16.479 0.154 -31.254 1.00 98.25 97 ASP A CA 1
ATOM 776 C C . ASP A 1 97 ? 17.886 0.736 -31.472 1.00 98.25 97 ASP A C 1
ATOM 778 O O . ASP A 1 97 ? 18.251 1.084 -32.597 1.00 98.25 97 ASP A O 1
ATOM 782 N N . ALA A 1 98 ? 18.697 0.824 -30.413 1.00 98.12 98 ALA A N 1
ATOM 783 C CA . ALA A 1 98 ? 20.086 1.262 -30.507 1.00 98.12 98 ALA A CA 1
ATOM 784 C C . ALA A 1 98 ? 20.948 0.271 -31.305 1.00 98.12 98 ALA A C 1
ATOM 786 O O . ALA A 1 98 ? 21.713 0.702 -32.16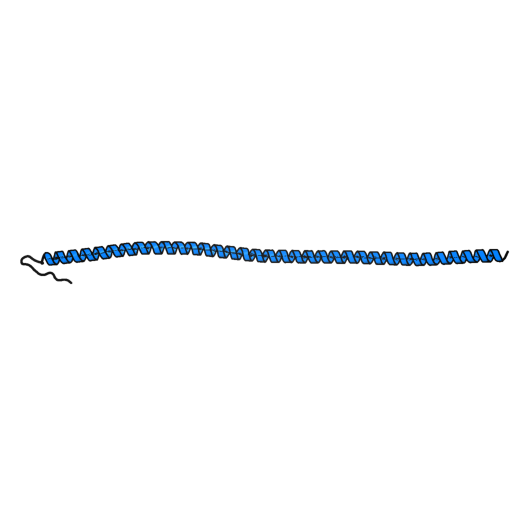8 1.00 98.12 98 ALA A O 1
ATOM 787 N N . LEU A 1 99 ? 20.789 -1.037 -31.071 1.00 98.19 99 LEU A N 1
ATOM 788 C CA . LEU A 1 99 ? 21.494 -2.086 -31.814 1.00 98.19 99 LEU A CA 1
ATOM 789 C C . LEU A 1 99 ? 21.142 -2.054 -33.306 1.00 98.19 99 LEU A C 1
ATOM 791 O O . LEU A 1 99 ? 22.043 -2.046 -34.140 1.00 98.19 99 LEU A O 1
ATOM 795 N N . LEU A 1 100 ? 19.856 -1.937 -33.650 1.00 98.31 100 LEU A N 1
ATOM 796 C CA . LEU A 1 100 ? 19.413 -1.841 -35.046 1.00 98.31 100 LEU A CA 1
ATOM 797 C C . LEU A 1 100 ? 19.974 -0.598 -35.751 1.00 98.31 100 LEU A C 1
ATOM 799 O O . LEU A 1 100 ? 20.357 -0.654 -36.921 1.00 98.31 100 LEU A O 1
ATOM 803 N N . ARG A 1 101 ? 20.044 0.539 -35.046 1.00 98.12 101 ARG A N 1
ATOM 804 C CA . ARG A 1 101 ? 20.668 1.760 -35.579 1.00 98.12 101 ARG A CA 1
ATOM 805 C C . ARG A 1 101 ? 22.170 1.589 -35.773 1.00 98.12 101 ARG A C 1
ATOM 807 O O . ARG A 1 101 ? 22.676 2.021 -36.804 1.00 98.12 101 ARG A O 1
ATOM 814 N N . ALA A 1 102 ? 22.860 0.967 -34.820 1.00 98.12 102 ALA A N 1
ATOM 815 C CA . ALA A 1 102 ? 24.290 0.696 -34.921 1.00 98.12 102 ALA A CA 1
ATOM 816 C C . ALA A 1 102 ? 24.599 -0.208 -36.123 1.00 98.12 102 ALA A C 1
ATOM 818 O O . ALA A 1 102 ? 25.425 0.157 -36.954 1.00 98.12 102 ALA A O 1
ATOM 819 N N . GLU A 1 103 ? 23.855 -1.305 -36.286 1.00 98.06 103 GLU A N 1
ATOM 820 C CA . GLU A 1 103 ? 23.996 -2.220 -37.425 1.00 98.06 103 GLU A CA 1
ATOM 821 C C . GLU A 1 103 ? 23.729 -1.511 -38.763 1.00 98.06 103 GLU A C 1
ATOM 823 O O . GLU A 1 103 ? 24.399 -1.753 -39.767 1.00 98.06 103 GLU A O 1
ATOM 828 N N . LYS A 1 104 ? 22.749 -0.599 -38.804 1.00 98.31 104 LYS A N 1
ATOM 829 C CA . LYS A 1 104 ? 22.501 0.222 -39.994 1.00 98.31 104 LYS A CA 1
ATOM 830 C C . LYS A 1 104 ? 23.687 1.138 -40.309 1.00 98.31 104 LYS A C 1
ATOM 832 O O . LYS A 1 104 ? 24.137 1.155 -41.447 1.00 98.31 104 LYS A O 1
ATOM 837 N N . ILE A 1 105 ? 24.198 1.866 -39.317 1.00 97.94 105 ILE A N 1
ATOM 838 C CA . ILE A 1 105 ? 25.342 2.773 -39.494 1.00 97.94 105 ILE A CA 1
ATOM 839 C C . ILE A 1 105 ? 26.581 2.001 -39.957 1.00 97.94 105 ILE A C 1
ATOM 841 O O . ILE A 1 105 ? 27.311 2.477 -40.824 1.00 97.94 105 ILE A O 1
ATOM 845 N N . GLU A 1 106 ? 26.814 0.812 -39.405 1.00 98.00 106 GLU A N 1
ATOM 846 C CA . GLU A 1 106 ? 27.927 -0.049 -39.801 1.00 98.00 106 GLU A CA 1
ATOM 847 C C . GLU A 1 106 ? 27.809 -0.478 -41.269 1.00 98.00 106 GLU A C 1
ATOM 849 O O . GLU A 1 106 ? 28.751 -0.282 -42.039 1.00 98.00 106 GLU A O 1
ATOM 854 N N . ARG A 1 107 ? 26.625 -0.939 -41.696 1.00 98.19 107 ARG A N 1
ATOM 855 C CA . ARG A 1 107 ? 26.347 -1.259 -43.107 1.00 98.19 107 ARG A CA 1
ATOM 856 C C . ARG A 1 107 ? 26.545 -0.059 -44.032 1.00 98.19 107 ARG A C 1
ATOM 858 O O . ARG A 1 107 ? 27.230 -0.182 -45.047 1.00 98.19 107 ARG A O 1
ATOM 865 N N . ASP A 1 108 ? 25.992 1.097 -43.670 1.00 97.88 108 ASP A N 1
ATOM 866 C CA . ASP A 1 108 ? 26.104 2.326 -44.463 1.00 97.88 108 ASP A CA 1
ATOM 867 C C . ASP A 1 108 ? 27.582 2.766 -44.583 1.00 97.88 108 ASP A C 1
ATOM 869 O O . ASP A 1 108 ? 28.037 3.184 -45.652 1.00 97.88 108 ASP A O 1
ATOM 873 N N . SER A 1 109 ? 28.365 2.616 -43.507 1.00 98.00 109 SER A N 1
ATOM 874 C CA . SER A 1 109 ? 29.805 2.905 -43.470 1.00 98.00 109 SER A CA 1
ATOM 875 C C . SER A 1 109 ? 30.611 1.966 -44.373 1.00 98.00 109 SER A C 1
ATOM 877 O O . SER A 1 109 ? 31.462 2.419 -45.150 1.00 98.00 109 SER A O 1
ATOM 879 N N . GLU A 1 110 ? 30.326 0.662 -44.335 1.00 97.56 110 GLU A N 1
ATOM 880 C CA . GLU A 1 110 ? 30.956 -0.308 -45.232 1.00 97.56 110 GLU A CA 1
ATOM 881 C C . GLU A 1 110 ? 30.637 -0.025 -46.701 1.00 97.56 110 GLU A C 1
ATOM 883 O O . GLU A 1 110 ? 31.534 -0.060 -47.553 1.00 97.56 110 GLU A O 1
ATOM 888 N N . GLU A 1 111 ? 29.378 0.283 -47.013 1.00 97.88 111 GLU A N 1
ATOM 889 C CA . GLU A 1 111 ? 28.957 0.622 -48.368 1.00 97.88 111 GLU A CA 1
ATOM 890 C C . GLU A 1 111 ? 29.676 1.881 -48.865 1.00 97.88 111 GLU A C 1
ATOM 892 O O . GLU A 1 111 ? 30.228 1.890 -49.972 1.00 97.88 111 GLU A O 1
ATOM 897 N N . LEU A 1 112 ? 29.738 2.926 -48.035 1.00 97.81 112 LEU A N 1
ATOM 898 C CA . LEU A 1 112 ? 30.440 4.161 -48.367 1.00 97.81 112 LEU A CA 1
ATOM 899 C C . LEU A 1 112 ? 31.928 3.897 -48.618 1.00 97.81 112 LEU A C 1
ATOM 901 O O . LEU A 1 112 ? 32.473 4.354 -49.624 1.00 97.81 112 LEU A O 1
ATOM 905 N N . ARG A 1 113 ? 32.574 3.083 -47.774 1.00 97.69 113 ARG A N 1
ATOM 906 C CA . ARG A 1 113 ? 33.978 2.690 -47.947 1.00 97.69 113 ARG A CA 1
ATOM 907 C C . ARG A 1 113 ? 34.204 1.959 -49.271 1.00 97.69 113 ARG A C 1
ATOM 909 O O . ARG A 1 113 ? 35.167 2.268 -49.977 1.00 97.69 113 ARG A O 1
ATOM 916 N N . ARG A 1 114 ? 33.314 1.032 -49.645 1.00 97.50 114 ARG A N 1
ATOM 917 C CA . ARG A 1 114 ? 33.363 0.343 -50.949 1.00 97.50 114 ARG A CA 1
ATOM 918 C C . ARG A 1 114 ? 33.216 1.333 -52.105 1.00 97.50 114 ARG A C 1
ATOM 920 O O . ARG A 1 114 ? 34.032 1.303 -53.026 1.00 97.50 114 ARG A O 1
ATOM 927 N N . LYS A 1 115 ? 32.245 2.252 -52.033 1.00 97.25 115 LYS A N 1
ATOM 928 C CA . LYS A 1 115 ? 32.047 3.312 -53.039 1.00 97.25 115 LYS A CA 1
ATOM 929 C C . LYS A 1 115 ? 33.285 4.196 -53.184 1.00 97.25 115 LYS A C 1
ATOM 931 O O . LYS A 1 115 ? 33.708 4.454 -54.308 1.00 97.25 115 LYS A O 1
ATOM 936 N N . THR A 1 116 ? 33.920 4.597 -52.081 1.00 97.50 116 THR A N 1
ATOM 937 C CA . THR A 1 116 ? 35.163 5.382 -52.111 1.00 97.50 116 THR A CA 1
ATOM 938 C C . THR A 1 116 ? 36.300 4.628 -52.799 1.00 97.50 116 THR A C 1
ATOM 940 O O . THR A 1 116 ? 37.021 5.218 -53.600 1.00 97.50 116 THR A O 1
ATOM 943 N N . ILE A 1 117 ? 36.470 3.330 -52.523 1.00 97.31 117 ILE A N 1
ATOM 944 C CA . ILE A 1 117 ? 37.507 2.511 -53.173 1.00 97.31 117 ILE A CA 1
ATOM 945 C C . ILE A 1 117 ? 37.261 2.421 -54.685 1.00 97.31 117 ILE A C 1
ATOM 947 O O . ILE A 1 117 ? 38.194 2.608 -55.465 1.00 97.31 117 ILE A O 1
ATOM 951 N N . ILE A 1 118 ? 36.016 2.173 -55.103 1.00 97.19 118 ILE A N 1
ATOM 952 C CA . ILE A 1 118 ? 35.640 2.103 -56.523 1.00 97.19 118 ILE A CA 1
ATOM 953 C C . ILE A 1 118 ? 35.884 3.449 -57.213 1.00 97.19 118 ILE A C 1
ATOM 955 O O . ILE A 1 118 ? 36.490 3.483 -58.282 1.00 97.19 118 ILE A O 1
ATOM 959 N N . LEU A 1 119 ? 35.470 4.557 -56.592 1.00 96.94 119 LEU A N 1
ATOM 960 C CA . LEU A 1 119 ? 35.674 5.901 -57.131 1.00 96.94 119 LEU A CA 1
ATOM 961 C C . LEU A 1 119 ? 37.163 6.228 -57.290 1.00 96.94 119 LEU A C 1
ATOM 963 O O . LEU A 1 119 ? 37.567 6.699 -58.347 1.00 96.94 119 LEU A O 1
ATOM 967 N N . LYS A 1 120 ? 37.991 5.925 -56.279 1.00 96.94 120 LYS A N 1
ATOM 968 C CA . LYS A 1 120 ? 39.449 6.118 -56.358 1.00 96.94 120 LYS A CA 1
ATOM 969 C C . LYS A 1 120 ? 40.071 5.339 -57.519 1.00 96.94 120 LYS A C 1
ATOM 971 O O . LYS A 1 120 ? 40.942 5.874 -58.196 1.00 96.94 120 LYS A O 1
ATOM 976 N N . ARG A 1 121 ? 39.634 4.094 -57.753 1.00 96.69 121 ARG A N 1
ATOM 977 C CA . ARG A 1 121 ? 40.106 3.282 -58.888 1.00 96.69 121 ARG A CA 1
ATOM 978 C C . ARG A 1 121 ? 39.701 3.890 -60.229 1.00 96.69 121 ARG A C 1
ATOM 980 O O . ARG A 1 121 ? 40.566 4.041 -61.078 1.00 96.69 121 ARG A O 1
ATOM 987 N N . ARG A 1 122 ? 38.433 4.286 -60.385 1.00 95.69 122 ARG A N 1
ATOM 988 C CA . ARG A 1 122 ? 37.945 4.937 -61.613 1.00 95.69 122 ARG A CA 1
ATOM 989 C C . ARG A 1 122 ? 38.710 6.222 -61.911 1.00 95.69 122 ARG A C 1
ATOM 991 O O . ARG A 1 122 ? 39.206 6.379 -63.010 1.00 95.69 122 ARG A O 1
ATOM 998 N N . LEU A 1 123 ? 38.879 7.095 -60.917 1.00 96.00 123 LEU A N 1
ATOM 999 C CA . LEU A 1 123 ? 39.633 8.340 -61.093 1.00 96.00 123 LEU A CA 1
ATOM 1000 C C . LEU A 1 123 ? 41.080 8.089 -61.521 1.00 96.00 123 LEU A C 1
ATOM 1002 O O . LEU A 1 123 ? 41.586 8.806 -62.373 1.00 96.00 123 LEU A O 1
ATOM 1006 N N . ARG A 1 124 ? 41.741 7.073 -60.952 1.00 95.62 124 ARG A N 1
ATOM 1007 C CA . ARG A 1 124 ? 43.091 6.697 -61.385 1.00 95.62 124 ARG A CA 1
ATOM 1008 C C . ARG A 1 124 ? 43.108 6.272 -62.856 1.00 95.62 124 ARG A C 1
ATOM 1010 O O . ARG A 1 124 ? 43.948 6.774 -63.584 1.00 95.62 124 ARG A O 1
ATOM 1017 N N . GLN A 1 125 ? 42.177 5.415 -63.273 1.00 95.62 125 GLN A N 1
ATOM 1018 C CA . GLN A 1 125 ? 42.083 4.954 -64.664 1.00 95.62 125 GLN A CA 1
ATOM 1019 C C . GLN A 1 125 ? 41.834 6.107 -65.643 1.00 95.62 125 GLN A C 1
ATOM 1021 O O . GLN A 1 125 ? 42.482 6.172 -66.677 1.00 95.62 125 GLN A O 1
ATOM 1026 N N . GLU A 1 126 ? 40.938 7.038 -65.305 1.00 95.62 126 GLU A N 1
ATOM 1027 C CA . GLU A 1 126 ? 40.667 8.221 -66.136 1.00 95.62 126 GLU A CA 1
ATOM 1028 C C . GLU A 1 126 ? 41.900 9.129 -66.265 1.00 95.62 126 GLU A C 1
ATOM 1030 O O . GLU A 1 126 ? 42.185 9.645 -67.344 1.00 95.62 126 GLU A O 1
ATOM 1035 N N . ILE A 1 127 ? 42.655 9.315 -65.174 1.00 95.50 127 ILE A N 1
ATOM 1036 C CA . ILE A 1 127 ? 43.906 10.087 -65.195 1.00 95.50 127 ILE A CA 1
ATOM 1037 C C . ILE A 1 127 ? 44.969 9.374 -66.037 1.00 95.50 127 ILE A C 1
ATOM 1039 O O . ILE A 1 127 ? 45.611 10.026 -66.850 1.00 95.50 127 ILE A O 1
ATOM 1043 N N . GLU A 1 128 ? 45.148 8.062 -65.864 1.00 93.88 128 GLU A N 1
ATOM 1044 C CA . GLU A 1 128 ? 46.093 7.256 -66.652 1.00 93.88 128 GLU A CA 1
ATOM 1045 C C . GLU A 1 128 ? 45.765 7.330 -68.152 1.00 93.88 128 GLU A C 1
ATOM 1047 O O . GLU A 1 128 ? 46.644 7.654 -68.943 1.00 93.88 128 GLU A O 1
ATOM 1052 N N . ALA A 1 129 ? 44.494 7.165 -68.532 1.00 93.38 129 ALA A N 1
ATOM 1053 C CA . ALA A 1 129 ? 44.049 7.298 -69.922 1.00 93.38 129 ALA A CA 1
ATOM 1054 C C . ALA A 1 129 ? 44.243 8.722 -70.478 1.00 93.38 129 ALA A C 1
ATOM 1056 O O . ALA A 1 129 ? 44.597 8.905 -71.641 1.00 93.38 129 ALA A O 1
ATOM 1057 N N . SER A 1 130 ? 44.025 9.750 -69.649 1.00 91.31 130 SER A N 1
ATOM 1058 C CA . SER A 1 130 ? 44.253 11.146 -70.047 1.00 91.31 130 SER A CA 1
ATOM 1059 C C . SER A 1 130 ? 45.738 11.447 -70.262 1.00 91.31 130 SER A C 1
ATOM 1061 O O . SER A 1 130 ? 46.072 12.241 -71.136 1.00 91.31 130 SER A O 1
ATOM 1063 N N . LEU A 1 131 ? 46.626 10.835 -69.471 1.00 91.62 131 LEU A N 1
ATOM 1064 C CA . LEU A 1 131 ? 48.077 10.963 -69.630 1.00 91.62 131 LEU A CA 1
ATOM 1065 C C . LEU A 1 131 ? 48.560 10.268 -70.906 1.00 91.62 131 LEU A C 1
ATOM 1067 O O . LEU A 1 131 ? 49.268 10.900 -71.683 1.00 91.62 131 LEU A O 1
ATOM 1071 N N . GLU A 1 132 ? 48.111 9.036 -71.157 1.00 91.06 132 GLU A N 1
ATOM 1072 C CA . GLU A 1 132 ? 48.417 8.285 -72.385 1.00 91.06 132 GLU A CA 1
ATOM 1073 C C . GLU A 1 132 ? 47.988 9.074 -73.635 1.00 91.06 132 GLU A C 1
ATOM 1075 O O . GLU A 1 132 ? 48.774 9.279 -74.555 1.00 91.06 132 GLU A O 1
ATOM 1080 N N . SER A 1 133 ? 46.786 9.664 -73.615 1.00 88.75 133 SER A N 1
ATOM 1081 C CA . SER A 1 133 ? 46.321 10.523 -74.710 1.00 88.75 133 SER A CA 1
ATOM 1082 C C . SER A 1 133 ? 47.167 11.787 -74.918 1.00 88.75 133 SER A C 1
ATOM 1084 O O . SER A 1 133 ? 47.176 12.312 -76.030 1.00 88.75 133 SER A O 1
ATOM 1086 N N . ILE A 1 134 ? 47.812 12.333 -73.880 1.00 88.38 134 ILE A N 1
ATOM 1087 C CA . ILE A 1 134 ? 48.700 13.501 -74.011 1.00 88.38 134 ILE A CA 1
ATOM 1088 C C . ILE A 1 134 ? 50.056 13.079 -74.585 1.00 88.38 134 ILE A C 1
ATOM 1090 O O . ILE A 1 134 ? 50.615 13.813 -75.400 1.00 88.38 134 ILE A O 1
ATOM 1094 N N . GLU A 1 135 ? 50.573 11.919 -74.179 1.00 85.88 135 GLU A N 1
ATOM 1095 C CA . GLU A 1 135 ? 51.816 11.351 -74.712 1.00 85.88 135 GLU A CA 1
ATOM 1096 C C . GLU A 1 135 ? 51.693 11.077 -76.222 1.00 85.88 135 GLU A C 1
ATOM 1098 O O . GLU A 1 135 ? 52.540 11.541 -76.985 1.00 85.88 135 GLU A O 1
ATOM 1103 N N . ASP A 1 136 ? 50.577 10.495 -76.676 1.00 80.88 136 ASP A N 1
ATOM 1104 C CA . ASP A 1 136 ? 50.291 10.253 -78.103 1.00 80.88 136 ASP A CA 1
ATOM 1105 C C . ASP A 1 136 ? 50.235 11.538 -78.962 1.00 80.88 136 ASP A C 1
ATOM 1107 O O . ASP A 1 136 ? 50.538 11.521 -80.159 1.00 80.88 136 ASP A O 1
ATOM 1111 N N . ILE A 1 137 ? 49.842 12.679 -78.376 1.00 78.12 137 ILE A N 1
ATOM 1112 C CA . ILE A 1 137 ? 49.837 13.983 -79.069 1.00 78.12 137 ILE A CA 1
ATOM 1113 C C . ILE A 1 137 ? 51.266 14.518 -79.246 1.00 78.12 137 ILE A C 1
ATOM 1115 O O . ILE A 1 137 ? 51.525 15.252 -80.196 1.00 78.12 137 ILE A O 1
ATOM 1119 N N . GLY A 1 138 ? 52.188 14.178 -78.342 1.00 61.22 138 GLY A N 1
ATOM 1120 C CA . GLY A 1 138 ? 53.582 14.623 -78.389 1.00 61.22 138 GLY A CA 1
ATOM 1121 C C . GLY A 1 138 ? 54.476 13.828 -79.347 1.00 61.22 138 GLY A C 1
ATOM 1122 O O . GLY A 1 138 ? 55.547 14.319 -79.701 1.00 61.22 138 GLY A O 1
ATOM 1123 N N . GLU A 1 139 ? 54.055 12.630 -79.764 1.00 56.19 139 GLU A N 1
ATOM 1124 C CA . GLU A 1 139 ? 54.808 11.753 -80.678 1.00 56.19 139 GLU A CA 1
ATOM 1125 C C . GLU A 1 139 ? 54.423 11.900 -82.168 1.00 56.19 139 GLU A C 1
ATOM 1127 O O . GLU A 1 139 ? 55.021 11.233 -83.016 1.00 56.19 139 GLU A O 1
ATOM 1132 N N . ASN A 1 140 ? 53.484 12.798 -82.509 1.00 44.75 140 ASN A N 1
ATOM 1133 C CA . ASN A 1 140 ? 53.093 13.126 -83.893 1.00 44.75 140 ASN A CA 1
ATOM 1134 C C . ASN A 1 140 ? 53.591 14.500 -84.362 1.00 44.75 140 ASN A C 1
ATOM 1136 O O . ASN A 1 140 ? 53.402 15.495 -83.627 1.00 44.75 140 ASN A O 1
#

Foldseek 3Di:
DDDFDADPVGGDPVSVVVVVVVVVVVVVVVVVVVVVVVVVVVVVVVVVVVVVVVVVVVVVVVVVVVVVVVVVVVVVVVVVVVVVVVVVVVVVVVVVVVVVVVVVVVVVVVVVVVVVVVVVVVVVVVVVVVVVVVVVVVVD

Radius of gyration: 59.02 Å; chains: 1; bounding box: 108×22×169 Å

pLDDT: mean 93.09, std 9.81, range [44.75, 98.38]